Protein AF-A0A239L801-F1 (afdb_monomer_lite)

pLDDT: mean 70.11, std 12.96, range [37.03, 90.94]

Secondary structure (DSSP, 8-state):
--HHHHHHHHHHHHHHHHHHHHHHHHHTT-THHHH-SSSS---TT-HHHHHHHHHHHHHHHHHHHHTTTS-HHHHHHHHHHHHHHHHHHHHHHHS--GGGS-HHHHHHTT-TT--SPPHHHHHHHT-HHHHHHHHHTT-TT---

Organism: NCBI:txid240840

Foldseek 3Di:
DDPLLVVLCVVLVVVLVVLVVQLVCLLQVVVCLVVVDDDDDPCNQQSQLSNLLSQLVSLLVNLVSCVVPDDVVVSVVSNVSSVVSNVVSVCSVVPVDLVSHRLQVCVVVVPPVNPDHDVSVVCSVPDPSNVVVCVVVPDPPPPD

Sequence (144 aa):
MSLRIIVAAAVFLPILAVILLLGIAAYRGRWHSWHGNDGFFRWPYAPLAGAWFASSMLLITAALLVATVVPGVVVAVMLAIAFLLLLVSIVVYVHSPRWLLPGYVRWLDGDAGFTERPACLDAYRNSRLNRVMRKLTLDPRREF

Structure (mmCIF, N/CA/C/O backbone):
data_AF-A0A239L801-F1
#
_entry.id   AF-A0A239L801-F1
#
loop_
_atom_site.group_PDB
_atom_site.id
_atom_site.type_symbol
_atom_site.label_atom_id
_atom_site.label_alt_id
_atom_site.label_comp_id
_atom_site.label_asym_id
_atom_site.label_entity_id
_atom_site.label_seq_id
_atom_site.pdbx_PDB_ins_code
_atom_site.Cartn_x
_atom_site.Cartn_y
_atom_site.Cartn_z
_atom_site.occupancy
_atom_site.B_iso_or_equiv
_atom_site.auth_seq_id
_atom_site.auth_comp_id
_atom_site.auth_asym_id
_atom_site.auth_atom_id
_atom_site.pdbx_PDB_model_num
ATOM 1 N N . MET A 1 1 ? -14.023 14.868 24.742 1.00 57.50 1 MET A N 1
ATOM 2 C CA . MET A 1 1 ? -13.139 14.047 23.884 1.00 57.50 1 MET A CA 1
ATOM 3 C C . MET A 1 1 ? -11.882 13.723 24.682 1.00 57.50 1 MET A C 1
ATOM 5 O O . MET A 1 1 ? -11.232 14.647 25.148 1.00 57.50 1 MET A O 1
ATOM 9 N N . SER A 1 2 ? -11.600 12.446 24.950 1.00 72.69 2 SER A N 1
ATOM 10 C CA . SER A 1 2 ? -10.516 12.035 25.859 1.00 72.69 2 SER A CA 1
ATOM 11 C C . SER A 1 2 ? -9.138 12.363 25.271 1.00 72.69 2 SER A C 1
ATOM 13 O O . SER A 1 2 ? -8.912 12.107 24.092 1.00 72.69 2 SER A O 1
ATOM 15 N N . LEU A 1 3 ? -8.198 12.866 26.083 1.00 77.56 3 LEU A N 1
ATOM 16 C CA . LEU A 1 3 ? -6.826 13.239 25.678 1.00 77.56 3 LEU A CA 1
ATOM 17 C C . LEU A 1 3 ? -6.131 12.166 24.814 1.00 77.56 3 LEU A C 1
ATOM 19 O O . LEU A 1 3 ? -5.455 12.481 23.842 1.00 77.56 3 LEU A O 1
ATOM 23 N N . ARG A 1 4 ? -6.373 10.886 25.118 1.00 68.75 4 ARG A N 1
ATOM 24 C CA . ARG A 1 4 ? -5.856 9.727 24.370 1.00 68.75 4 ARG A CA 1
ATOM 25 C C . ARG A 1 4 ? -6.296 9.706 22.901 1.00 68.75 4 ARG A C 1
ATOM 27 O O . ARG A 1 4 ? -5.508 9.348 22.038 1.00 68.75 4 ARG A O 1
ATOM 34 N N . ILE A 1 5 ? -7.530 10.124 22.620 1.00 69.88 5 ILE A N 1
ATOM 35 C CA . ILE A 1 5 ? -8.095 10.186 21.264 1.00 69.88 5 ILE A CA 1
ATOM 36 C C . ILE A 1 5 ? -7.442 11.323 20.477 1.00 69.88 5 ILE A C 1
ATOM 38 O O . ILE A 1 5 ? -7.131 11.156 19.303 1.00 69.88 5 ILE A O 1
ATOM 42 N N . ILE A 1 6 ? -7.189 12.461 21.129 1.00 73.81 6 ILE A N 1
ATOM 43 C CA . ILE A 1 6 ? -6.524 13.613 20.506 1.00 73.81 6 ILE A CA 1
ATOM 44 C C . ILE A 1 6 ? -5.075 13.260 20.160 1.00 73.81 6 ILE A C 1
ATOM 46 O O . ILE A 1 6 ? -4.644 13.495 19.036 1.00 73.81 6 ILE A O 1
ATOM 50 N N . VAL A 1 7 ? -4.346 12.635 21.089 1.00 74.88 7 VAL A N 1
ATOM 51 C CA . VAL A 1 7 ? -2.965 12.185 20.858 1.00 74.88 7 VAL A CA 1
ATOM 52 C C . VAL A 1 7 ? -2.910 11.120 19.760 1.00 74.88 7 VAL A C 1
ATOM 54 O O . VAL A 1 7 ? -2.078 11.214 18.863 1.00 74.88 7 VAL A O 1
ATOM 57 N N . ALA A 1 8 ? -3.828 10.148 19.768 1.00 68.00 8 ALA A N 1
ATOM 58 C CA . ALA A 1 8 ? -3.917 9.155 18.703 1.00 68.00 8 ALA A CA 1
ATOM 59 C C . ALA A 1 8 ? -4.192 9.809 17.340 1.00 68.00 8 ALA A C 1
ATOM 61 O O . ALA A 1 8 ? -3.458 9.564 16.390 1.00 68.00 8 ALA A O 1
ATOM 62 N N . ALA A 1 9 ? -5.183 10.696 17.236 1.00 70.19 9 ALA A N 1
ATOM 63 C CA . ALA A 1 9 ? -5.486 11.391 15.986 1.00 70.19 9 ALA A CA 1
ATOM 64 C C . ALA A 1 9 ? -4.301 12.241 15.492 1.00 70.19 9 ALA A C 1
ATOM 66 O O . ALA A 1 9 ? -3.978 12.208 14.304 1.00 70.19 9 ALA A O 1
ATOM 67 N N . ALA A 1 10 ? -3.618 12.941 16.402 1.00 72.56 10 ALA A N 1
ATOM 68 C CA . ALA A 1 10 ? -2.465 13.783 16.094 1.00 72.56 10 ALA A CA 1
ATOM 69 C C . ALA A 1 10 ? -1.252 12.996 15.577 1.00 72.56 10 ALA A C 1
ATOM 71 O O . ALA A 1 10 ? -0.455 13.554 14.833 1.00 72.56 10 ALA A O 1
ATOM 72 N N . VAL A 1 11 ? -1.110 11.716 15.932 1.00 73.81 11 VAL A N 1
ATOM 73 C CA . VAL A 1 11 ? -0.033 10.847 15.427 1.00 73.81 11 VAL A CA 1
ATOM 74 C C . VAL A 1 11 ? -0.468 10.098 14.164 1.00 73.81 11 VAL A C 1
ATOM 76 O O . VAL A 1 11 ? 0.283 10.020 13.195 1.00 73.81 11 VAL A O 1
ATOM 79 N N . PHE A 1 12 ? -1.697 9.581 14.130 1.00 67.88 12 PHE A N 1
ATOM 80 C CA . PHE A 1 12 ? -2.181 8.739 13.034 1.00 67.88 12 PHE A CA 1
ATOM 81 C C . PHE A 1 12 ? -2.472 9.519 11.747 1.00 67.88 12 PHE A C 1
ATOM 83 O O . PHE A 1 12 ? -2.143 9.038 10.662 1.00 67.88 12 PHE A O 1
ATOM 90 N N . LEU A 1 13 ? -3.053 10.720 11.838 1.00 74.50 13 LEU A N 1
ATOM 91 C CA . LEU A 1 13 ? -3.366 11.543 10.664 1.00 74.50 13 LEU A CA 1
ATOM 92 C C . LEU A 1 13 ? -2.129 11.967 9.855 1.00 74.50 13 LEU A C 1
ATOM 94 O O . LEU A 1 13 ? -2.162 11.807 8.634 1.00 74.50 13 LEU A O 1
ATOM 98 N N . PRO A 1 14 ? -1.031 12.468 10.458 1.00 74.81 14 PRO A N 1
ATOM 99 C CA . PRO A 1 14 ? 0.155 12.816 9.681 1.00 74.81 14 PRO A CA 1
ATOM 100 C C . PRO A 1 14 ? 0.838 11.585 9.081 1.00 74.81 14 PRO A C 1
ATOM 102 O O . PRO A 1 14 ? 1.295 11.659 7.944 1.00 74.81 14 PRO A O 1
ATOM 105 N N . ILE A 1 15 ? 0.851 10.438 9.774 1.00 71.00 15 ILE A N 1
ATOM 106 C CA . ILE A 1 15 ? 1.374 9.184 9.208 1.00 71.00 15 ILE A CA 1
ATOM 107 C C . ILE A 1 15 ? 0.554 8.775 7.980 1.00 71.00 15 ILE A C 1
ATOM 109 O O . ILE A 1 15 ? 1.124 8.495 6.925 1.00 71.00 15 ILE A O 1
ATOM 113 N N . LEU A 1 16 ? -0.779 8.808 8.082 1.00 69.62 16 LEU A N 1
ATOM 114 C CA . LEU A 1 16 ? -1.667 8.531 6.955 1.00 69.62 16 LEU A CA 1
ATOM 115 C C . LEU A 1 16 ? -1.397 9.495 5.793 1.00 69.62 16 LEU A C 1
ATOM 117 O O . LEU A 1 16 ? -1.248 9.045 4.661 1.00 69.62 16 LEU A O 1
ATOM 121 N N . ALA A 1 17 ? -1.285 10.798 6.068 1.00 72.62 17 ALA A N 1
ATOM 122 C CA . ALA A 1 17 ? -1.025 11.818 5.056 1.00 72.62 17 ALA A CA 1
ATOM 123 C C . ALA A 1 17 ? 0.314 11.595 4.339 1.00 72.62 17 ALA A C 1
ATOM 125 O O . ALA A 1 17 ? 0.366 11.654 3.111 1.00 72.62 17 ALA A O 1
ATOM 126 N N . VAL A 1 18 ? 1.384 11.280 5.076 1.00 71.81 18 VAL A N 1
ATOM 127 C CA . VAL A 1 18 ? 2.696 10.959 4.496 1.00 71.81 18 VAL A CA 1
ATOM 128 C C . VAL A 1 18 ? 2.594 9.735 3.591 1.00 71.81 18 VAL A C 1
ATOM 130 O O . VAL A 1 18 ? 3.066 9.779 2.458 1.00 71.81 18 VAL A O 1
ATOM 133 N N . ILE A 1 19 ? 1.929 8.668 4.033 1.00 66.06 19 ILE A N 1
ATOM 134 C CA . ILE A 1 19 ? 1.787 7.439 3.242 1.00 66.06 19 ILE A CA 1
ATOM 135 C C . ILE A 1 19 ? 0.953 7.685 1.975 1.00 66.06 19 ILE A C 1
ATOM 137 O O . ILE A 1 19 ? 1.306 7.204 0.898 1.00 66.06 19 ILE A O 1
ATOM 141 N N . LEU A 1 20 ? -0.090 8.509 2.061 1.00 67.88 20 LEU A N 1
ATOM 142 C CA . LEU A 1 20 ? -0.910 8.902 0.914 1.00 67.88 20 LEU A CA 1
ATOM 143 C C . LEU A 1 20 ? -0.103 9.728 -0.099 1.00 67.88 20 LEU A C 1
ATOM 145 O O . LEU A 1 20 ? -0.148 9.460 -1.300 1.00 67.88 20 LEU A O 1
ATOM 149 N N . LEU A 1 21 ? 0.697 10.685 0.378 1.00 67.50 21 LEU A N 1
ATOM 150 C CA . LEU A 1 21 ? 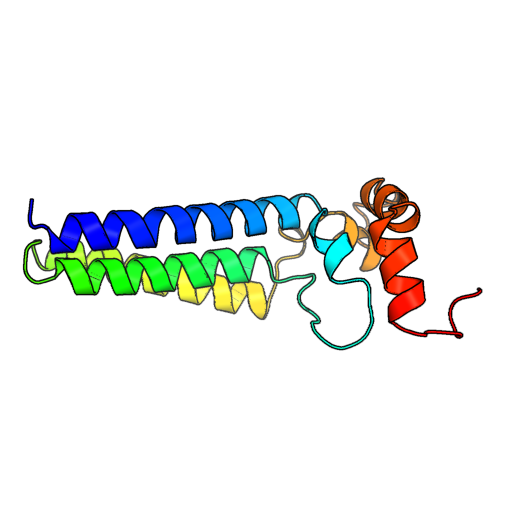1.594 11.485 -0.459 1.00 67.50 21 LEU A CA 1
ATOM 151 C C . LEU A 1 21 ? 2.675 10.627 -1.127 1.00 67.50 21 LEU A C 1
ATOM 153 O O . LEU A 1 21 ? 2.959 10.823 -2.310 1.00 67.50 21 LEU A O 1
ATOM 157 N N . LEU A 1 22 ? 3.239 9.656 -0.405 1.00 64.38 22 LEU A N 1
ATOM 158 C CA . LEU A 1 22 ? 4.195 8.685 -0.940 1.00 64.38 22 LEU A CA 1
ATOM 159 C C . LEU A 1 22 ? 3.545 7.815 -2.029 1.00 64.38 22 LEU A C 1
ATOM 161 O O . LEU A 1 22 ? 4.115 7.672 -3.111 1.00 64.38 22 LEU A O 1
ATOM 165 N N . GLY A 1 23 ? 2.318 7.336 -1.804 1.00 63.00 23 GLY A N 1
ATOM 166 C CA . GLY A 1 23 ? 1.532 6.607 -2.803 1.00 63.00 23 GLY A CA 1
ATOM 167 C C . GLY A 1 23 ? 1.262 7.428 -4.071 1.00 63.00 23 GLY A C 1
ATOM 168 O O . GLY A 1 23 ? 1.493 6.949 -5.182 1.00 63.00 23 GLY A O 1
ATOM 169 N N . ILE A 1 24 ? 0.857 8.697 -3.930 1.00 67.00 24 ILE A N 1
ATOM 170 C CA . ILE A 1 24 ? 0.625 9.614 -5.064 1.00 67.00 24 ILE A CA 1
ATOM 171 C C . ILE A 1 24 ? 1.927 9.899 -5.823 1.00 67.00 24 ILE A C 1
ATOM 173 O O . ILE A 1 24 ? 1.953 9.861 -7.057 1.00 67.00 24 ILE A O 1
ATOM 177 N N . ALA A 1 25 ? 3.015 10.198 -5.107 1.00 63.56 25 ALA A N 1
ATOM 178 C CA . ALA A 1 25 ? 4.323 10.452 -5.708 1.00 63.56 25 ALA A CA 1
ATOM 179 C C . ALA A 1 25 ? 4.799 9.249 -6.529 1.00 63.56 25 ALA A C 1
ATOM 181 O O . ALA A 1 25 ? 5.414 9.408 -7.589 1.00 63.56 25 ALA A O 1
ATOM 182 N N . ALA A 1 26 ? 4.458 8.049 -6.073 1.00 58.69 26 ALA A N 1
ATOM 183 C CA . ALA A 1 26 ? 4.784 6.830 -6.768 1.00 58.69 26 ALA A CA 1
ATOM 184 C C . ALA A 1 26 ? 3.916 6.527 -7.975 1.00 58.69 26 ALA A C 1
ATOM 186 O O . ALA A 1 26 ? 4.457 6.182 -9.025 1.00 58.69 26 ALA A O 1
ATOM 187 N N . TYR A 1 27 ? 2.615 6.783 -7.884 1.00 59.53 27 TYR A N 1
ATOM 188 C CA . TYR A 1 27 ? 1.729 6.699 -9.038 1.00 59.53 27 TYR A CA 1
ATOM 189 C C . TYR A 1 27 ? 2.149 7.667 -10.158 1.00 59.53 27 TYR A C 1
ATOM 191 O O . TYR A 1 27 ? 2.124 7.326 -11.337 1.00 59.53 27 TYR A O 1
ATOM 199 N N . ARG A 1 28 ? 2.639 8.860 -9.795 1.00 62.69 28 ARG A N 1
ATOM 200 C CA . ARG A 1 28 ? 3.165 9.867 -10.738 1.00 62.69 28 ARG A CA 1
ATOM 201 C C . ARG A 1 28 ? 4.569 9.561 -11.279 1.00 62.69 28 ARG A C 1
ATOM 203 O O . ARG A 1 28 ? 5.163 10.415 -11.932 1.00 62.69 28 ARG A O 1
ATOM 210 N N . GLY A 1 29 ? 5.143 8.397 -10.972 1.00 53.56 29 GLY A N 1
ATOM 211 C CA . GLY A 1 29 ? 6.473 8.001 -11.441 1.00 53.56 29 GLY A CA 1
ATOM 212 C C . GLY A 1 29 ? 7.644 8.766 -10.824 1.00 53.56 29 GLY A C 1
ATOM 213 O O . GLY A 1 29 ? 8.788 8.541 -11.210 1.00 53.56 29 GLY A O 1
ATOM 214 N N . ARG A 1 30 ? 7.409 9.622 -9.817 1.00 58.62 30 ARG A N 1
ATOM 215 C CA . ARG A 1 30 ? 8.496 10.279 -9.066 1.00 58.62 30 ARG A CA 1
ATOM 216 C C . ARG A 1 30 ? 9.227 9.298 -8.145 1.00 58.62 30 ARG A C 1
ATOM 218 O O . ARG A 1 30 ? 10.396 9.510 -7.845 1.00 58.62 30 ARG A O 1
ATOM 225 N N . TRP A 1 31 ? 8.579 8.200 -7.763 1.00 52.59 31 TRP A N 1
ATOM 226 C CA . TRP A 1 31 ? 9.148 7.124 -6.937 1.00 52.59 31 TRP A CA 1
ATOM 227 C C . TRP A 1 31 ? 10.199 6.273 -7.640 1.00 52.59 31 TRP A C 1
ATOM 229 O O . TRP A 1 31 ? 11.120 5.778 -6.994 1.00 52.59 31 TRP A O 1
ATOM 239 N N . HIS A 1 32 ? 10.136 6.165 -8.971 1.00 51.66 32 HIS A N 1
ATOM 240 C CA . HIS A 1 32 ? 11.181 5.482 -9.732 1.00 51.66 32 HIS A CA 1
ATOM 241 C C . HIS A 1 32 ? 12.562 6.103 -9.478 1.00 51.66 32 HIS A C 1
ATOM 243 O O . HIS A 1 32 ? 13.565 5.392 -9.463 1.00 51.66 32 HIS A O 1
ATOM 249 N N . SER A 1 33 ? 12.606 7.405 -9.164 1.00 52.34 33 SER A N 1
ATOM 250 C CA . SER A 1 33 ? 13.866 8.091 -8.902 1.00 52.34 33 SER A CA 1
ATOM 251 C C . SER A 1 33 ? 14.604 7.654 -7.632 1.00 52.34 33 SER A C 1
ATOM 253 O O . SER A 1 33 ? 15.814 7.855 -7.525 1.00 52.34 33 SER A O 1
ATOM 255 N N . TRP A 1 34 ? 13.900 7.026 -6.691 1.00 48.41 34 TRP A N 1
ATOM 256 C CA . TRP A 1 34 ? 14.461 6.579 -5.414 1.00 48.41 34 TRP A CA 1
ATOM 257 C C . TRP A 1 34 ? 14.911 5.111 -5.446 1.00 48.41 34 TRP A C 1
ATOM 259 O O . TRP A 1 34 ? 15.738 4.716 -4.633 1.00 48.41 34 TRP A O 1
ATOM 269 N N . HIS A 1 35 ? 14.420 4.320 -6.407 1.00 52.00 35 HIS A N 1
ATOM 270 C CA . HIS A 1 35 ? 14.612 2.863 -6.457 1.00 52.00 35 HIS A CA 1
ATOM 271 C C . HIS A 1 35 ? 15.352 2.362 -7.708 1.00 52.00 35 HIS A C 1
ATOM 273 O O . HIS A 1 35 ? 15.382 1.163 -7.963 1.00 52.00 35 HIS A O 1
ATOM 279 N N . GLY A 1 36 ? 15.947 3.255 -8.504 1.00 49.75 36 GLY A N 1
ATOM 280 C CA . GLY A 1 36 ? 16.627 2.908 -9.758 1.00 49.75 36 GLY A CA 1
ATOM 281 C C . GLY A 1 36 ? 17.949 2.136 -9.633 1.00 49.75 36 GLY A C 1
ATOM 282 O O . GLY A 1 36 ? 18.581 1.919 -10.661 1.00 49.75 36 GLY A O 1
ATOM 283 N N . ASN A 1 37 ? 18.361 1.726 -8.427 1.00 46.88 37 ASN A N 1
ATOM 284 C CA . ASN A 1 37 ? 19.583 0.953 -8.205 1.00 46.88 37 ASN A CA 1
ATOM 285 C C . ASN A 1 37 ? 19.281 -0.472 -7.733 1.00 46.88 37 ASN A C 1
ATOM 287 O O . ASN A 1 37 ? 18.373 -0.721 -6.943 1.00 46.88 37 ASN A O 1
ATOM 291 N N . ASP A 1 38 ? 20.064 -1.387 -8.283 1.00 47.91 38 ASP A N 1
ATOM 292 C CA . ASP A 1 38 ? 19.832 -2.818 -8.370 1.00 47.91 38 ASP A CA 1
ATOM 293 C C . ASP A 1 38 ? 19.479 -3.540 -7.058 1.00 47.91 38 ASP A C 1
ATOM 295 O O . ASP A 1 38 ? 20.038 -3.319 -5.986 1.00 47.91 38 ASP A O 1
ATOM 299 N N . GLY A 1 39 ? 18.545 -4.485 -7.185 1.00 43.16 39 GLY A N 1
ATOM 300 C CA . GLY A 1 39 ? 18.430 -5.649 -6.307 1.00 43.16 39 GLY A CA 1
ATOM 301 C C . GLY A 1 39 ? 17.638 -5.489 -5.009 1.00 43.16 39 GLY A C 1
ATOM 302 O O . GLY A 1 39 ? 16.943 -6.432 -4.641 1.00 43.16 39 GLY A O 1
ATOM 303 N N . PHE A 1 40 ? 17.686 -4.346 -4.319 1.00 39.78 40 PHE A N 1
ATOM 304 C CA . PHE A 1 40 ? 17.253 -4.339 -2.910 1.00 39.78 40 PHE A CA 1
ATOM 305 C C . PHE A 1 40 ? 15.730 -4.267 -2.699 1.00 39.78 40 PHE A C 1
ATOM 307 O O . PHE A 1 40 ? 15.217 -4.844 -1.748 1.00 39.78 40 PHE A O 1
ATOM 314 N N . PHE A 1 41 ? 14.978 -3.615 -3.594 1.00 42.94 41 PHE A N 1
ATOM 315 C CA . PHE A 1 41 ? 13.513 -3.553 -3.511 1.00 42.94 41 PHE A CA 1
ATOM 316 C C . PHE A 1 41 ? 12.888 -3.558 -4.908 1.00 42.94 41 PHE A C 1
ATOM 318 O O . PHE A 1 41 ? 12.703 -2.513 -5.531 1.00 42.94 41 PHE A O 1
ATOM 325 N N . ARG A 1 42 ? 12.478 -4.740 -5.388 1.00 47.28 42 ARG A N 1
ATOM 326 C CA . ARG A 1 42 ? 11.555 -4.892 -6.530 1.00 47.28 42 ARG A CA 1
ATOM 327 C C . ARG A 1 42 ? 10.127 -4.458 -6.152 1.00 47.28 42 ARG A C 1
ATOM 329 O O . ARG A 1 42 ? 9.162 -5.175 -6.380 1.00 47.28 42 ARG A O 1
ATOM 336 N N . TRP A 1 43 ? 9.980 -3.251 -5.611 1.00 51.78 43 TRP A N 1
ATOM 337 C CA . TRP A 1 43 ? 8.698 -2.598 -5.339 1.00 51.78 43 TRP A CA 1
ATOM 338 C C . TRP A 1 43 ? 8.196 -1.629 -6.440 1.00 51.78 43 TRP A C 1
ATOM 340 O O . TRP A 1 43 ? 7.324 -0.819 -6.124 1.00 51.78 43 TRP A O 1
ATOM 350 N N . PRO A 1 44 ? 8.641 -1.649 -7.724 1.00 49.75 44 PRO A N 1
ATOM 351 C CA . PRO A 1 44 ? 8.113 -0.698 -8.707 1.00 49.75 44 PRO A CA 1
ATOM 352 C C . PRO A 1 44 ? 6.610 -0.903 -8.981 1.00 49.75 44 PRO A C 1
ATOM 354 O O . PRO A 1 44 ? 5.962 0.019 -9.466 1.00 49.75 44 PRO A O 1
ATOM 357 N N . TYR A 1 45 ? 6.053 -2.062 -8.605 1.00 50.91 45 TYR A N 1
ATOM 358 C CA . TYR A 1 45 ? 4.639 -2.430 -8.750 1.00 50.91 45 TYR A CA 1
ATOM 359 C C . TYR A 1 45 ? 3.778 -2.141 -7.504 1.00 50.91 45 TYR A C 1
ATOM 361 O O . TYR A 1 45 ? 2.553 -2.141 -7.580 1.00 50.91 45 TYR A O 1
ATOM 369 N N . ALA A 1 46 ? 4.397 -1.881 -6.345 1.00 54.47 46 ALA A N 1
ATOM 370 C CA . ALA A 1 46 ? 3.731 -1.957 -5.043 1.00 54.47 46 ALA A CA 1
ATOM 371 C C . ALA A 1 46 ? 3.542 -0.648 -4.246 1.00 54.47 46 ALA A C 1
ATOM 373 O O . ALA A 1 46 ? 3.132 -0.748 -3.092 1.00 54.47 46 ALA A O 1
ATOM 374 N N . PRO A 1 47 ? 3.774 0.581 -4.745 1.00 58.16 47 PRO A N 1
ATOM 375 C CA . PRO A 1 47 ? 3.549 1.749 -3.898 1.00 58.16 47 PRO A CA 1
ATOM 376 C C . PRO A 1 47 ? 2.060 1.963 -3.596 1.00 58.16 47 PRO A C 1
ATOM 378 O O . PRO A 1 47 ? 1.706 2.403 -2.504 1.00 58.16 47 PRO A O 1
ATOM 381 N N . LEU A 1 48 ? 1.177 1.581 -4.528 1.00 66.06 48 LEU A N 1
ATOM 382 C CA . LEU A 1 48 ? -0.258 1.559 -4.266 1.00 66.06 48 LEU A CA 1
ATOM 383 C C . LEU A 1 48 ? -0.602 0.449 -3.265 1.00 66.06 48 LEU A C 1
ATOM 385 O O . LEU A 1 48 ? -1.314 0.708 -2.303 1.00 66.06 48 LEU A O 1
ATOM 389 N N . ALA A 1 49 ? -0.046 -0.757 -3.431 1.00 68.56 49 ALA A N 1
ATOM 390 C CA . ALA A 1 49 ? -0.224 -1.854 -2.475 1.00 68.56 49 ALA A CA 1
ATOM 391 C C . ALA A 1 49 ? 0.241 -1.465 -1.062 1.00 68.56 49 ALA A C 1
ATOM 393 O O . ALA A 1 49 ? -0.465 -1.737 -0.095 1.00 68.56 49 ALA A O 1
ATOM 394 N N . GLY A 1 50 ? 1.371 -0.763 -0.943 1.00 71.06 50 GLY A N 1
ATOM 395 C CA . GLY A 1 50 ? 1.881 -0.222 0.314 1.00 71.06 50 GLY A CA 1
ATOM 396 C C . GLY A 1 50 ? 0.949 0.820 0.931 1.00 71.06 50 GLY A C 1
ATOM 397 O O . GLY A 1 50 ? 0.721 0.785 2.137 1.00 71.06 50 GLY A O 1
ATOM 398 N N . ALA A 1 51 ? 0.345 1.695 0.119 1.00 74.81 51 ALA A N 1
ATOM 399 C CA . ALA A 1 51 ? -0.665 2.638 0.594 1.00 74.81 51 ALA A CA 1
ATOM 400 C C . ALA A 1 51 ? -1.916 1.912 1.123 1.00 74.81 51 ALA A C 1
ATOM 402 O O . ALA A 1 51 ? -2.339 2.181 2.244 1.00 74.81 51 ALA A O 1
ATOM 403 N N . TRP A 1 52 ? -2.452 0.938 0.378 1.00 77.44 52 TRP A N 1
ATOM 404 C CA . TRP A 1 52 ? -3.590 0.117 0.818 1.00 77.44 52 TRP A CA 1
ATOM 405 C C . TRP A 1 52 ? -3.274 -0.672 2.097 1.00 77.44 52 TRP A C 1
ATOM 407 O O . TRP A 1 52 ? -4.090 -0.706 3.020 1.00 77.44 52 TRP A O 1
ATOM 417 N N . PHE A 1 53 ? -2.070 -1.248 2.189 1.00 80.56 53 PHE A N 1
ATOM 418 C CA . PHE A 1 53 ? -1.596 -1.965 3.374 1.00 80.56 53 PHE A CA 1
ATOM 419 C C . PHE A 1 53 ? -1.550 -1.040 4.589 1.00 80.56 53 PHE A C 1
ATOM 421 O O . PHE A 1 53 ? -2.146 -1.332 5.624 1.00 80.56 53 PHE A O 1
ATOM 428 N N . ALA A 1 54 ? -0.894 0.109 4.453 1.00 80.12 54 ALA A N 1
ATOM 429 C CA . ALA A 1 54 ? -0.789 1.093 5.515 1.00 80.12 54 ALA A CA 1
ATOM 430 C C . ALA A 1 54 ? -2.157 1.610 5.966 1.00 80.12 54 ALA A C 1
ATOM 432 O O . ALA A 1 54 ? -2.423 1.659 7.165 1.00 80.12 54 ALA A O 1
ATOM 433 N N . SER A 1 55 ? -3.045 1.947 5.026 1.00 79.94 55 SER A N 1
ATOM 434 C CA . SER A 1 55 ? -4.413 2.356 5.342 1.00 79.94 55 SER A CA 1
ATOM 435 C C . SER A 1 55 ? -5.161 1.271 6.114 1.00 79.94 55 SER A C 1
ATOM 437 O O . SER A 1 55 ? -5.833 1.602 7.088 1.00 79.94 55 SER A O 1
ATOM 439 N N . SER A 1 56 ? -4.996 -0.009 5.754 1.00 85.44 56 SER A N 1
ATOM 440 C CA . SER A 1 56 ? -5.590 -1.119 6.509 1.00 85.44 56 SER A CA 1
ATOM 441 C C . SER A 1 56 ? -5.079 -1.176 7.953 1.00 85.44 56 SER A C 1
ATOM 443 O O . SER A 1 56 ? -5.880 -1.219 8.884 1.00 85.44 56 SER A O 1
ATOM 445 N N . MET A 1 57 ? -3.762 -1.084 8.165 1.00 85.38 57 MET A N 1
ATOM 446 C CA . MET A 1 57 ? -3.153 -1.152 9.498 1.00 85.38 57 MET A CA 1
ATOM 447 C C . MET A 1 57 ? -3.566 0.033 10.376 1.00 85.38 57 MET A C 1
ATOM 449 O O . MET A 1 57 ? -3.850 -0.128 11.568 1.00 85.38 57 MET A O 1
ATOM 453 N N . LEU A 1 58 ? -3.643 1.224 9.778 1.00 84.00 58 LEU A N 1
ATOM 454 C CA . LEU A 1 58 ? -4.113 2.432 10.451 1.00 84.00 58 LEU A CA 1
ATOM 455 C C . LEU A 1 58 ? -5.582 2.290 10.865 1.00 84.00 58 LEU A C 1
ATOM 457 O O . LEU A 1 58 ? -5.917 2.624 11.998 1.00 84.00 58 LEU A O 1
ATOM 461 N N . LEU A 1 59 ? -6.440 1.740 10.000 1.00 84.44 59 LEU A N 1
ATOM 462 C CA . LEU A 1 59 ? -7.846 1.474 10.319 1.00 84.44 59 LEU A CA 1
ATOM 463 C C . LEU A 1 59 ? -8.015 0.421 11.418 1.00 84.44 59 LEU A C 1
ATOM 465 O O . LEU A 1 59 ? -8.823 0.637 12.319 1.00 84.44 59 LEU A O 1
ATOM 469 N N . ILE A 1 60 ? -7.238 -0.669 11.393 1.00 87.50 60 ILE A N 1
ATOM 470 C CA . ILE A 1 60 ? -7.242 -1.679 12.465 1.00 87.50 60 ILE A CA 1
ATOM 471 C C . ILE A 1 60 ? -6.879 -1.019 13.791 1.00 87.50 60 ILE A C 1
ATOM 473 O O . ILE A 1 60 ? -7.588 -1.174 14.782 1.00 87.50 60 ILE A O 1
ATOM 477 N N . THR A 1 61 ? -5.806 -0.231 13.809 1.00 83.38 61 THR A N 1
ATOM 478 C CA . THR A 1 61 ? -5.345 0.387 15.054 1.00 83.38 61 THR A CA 1
ATOM 479 C C . THR A 1 61 ? -6.329 1.442 15.552 1.00 83.38 61 THR A C 1
ATOM 481 O O . THR A 1 61 ? -6.631 1.485 16.742 1.00 83.38 61 THR A O 1
ATOM 484 N N . ALA A 1 62 ? -6.900 2.246 14.651 1.00 82.19 62 ALA A N 1
ATOM 485 C CA . ALA A 1 62 ? -7.948 3.202 14.992 1.00 82.19 62 ALA A CA 1
ATOM 486 C C . ALA A 1 62 ? -9.181 2.503 15.582 1.00 82.19 62 ALA A C 1
ATOM 488 O O . ALA A 1 62 ? -9.669 2.930 16.626 1.00 82.19 62 ALA A O 1
ATOM 489 N N . ALA A 1 63 ? -9.644 1.410 14.965 1.00 85.75 63 ALA A N 1
ATOM 490 C CA . ALA A 1 63 ? -10.780 0.627 15.444 1.00 85.75 63 ALA A CA 1
ATOM 491 C C . ALA A 1 63 ? -10.534 0.077 16.859 1.00 85.75 63 ALA A C 1
ATOM 493 O O . ALA A 1 63 ? -11.398 0.210 17.723 1.00 85.75 63 ALA A O 1
ATOM 494 N N . LEU A 1 64 ? -9.337 -0.459 17.125 1.00 86.12 64 LEU A N 1
ATOM 495 C CA . LEU A 1 64 ? -8.956 -0.967 18.448 1.00 86.12 64 LEU A CA 1
ATOM 496 C C . LEU A 1 64 ? -8.879 0.142 19.508 1.00 86.12 64 LEU A C 1
ATOM 498 O O . LEU A 1 64 ? -9.288 -0.070 20.648 1.00 86.12 64 LEU A O 1
ATOM 502 N N . LEU A 1 65 ? -8.401 1.335 19.143 1.00 83.19 65 LEU A N 1
ATOM 503 C CA . LEU A 1 65 ? -8.295 2.473 20.062 1.00 83.19 65 LEU A CA 1
ATOM 504 C C . LEU A 1 65 ? -9.657 3.042 20.476 1.00 83.19 65 LEU A C 1
ATOM 506 O O . LEU A 1 65 ? -9.795 3.536 21.595 1.00 83.19 65 LEU A O 1
ATOM 510 N N . VAL A 1 66 ? -10.654 2.992 19.589 1.00 81.94 66 VAL A N 1
ATOM 511 C CA . VAL A 1 66 ? -11.993 3.548 19.846 1.00 81.94 66 VAL A CA 1
ATOM 512 C C . VAL A 1 66 ? -13.018 2.499 20.284 1.00 81.94 66 VAL A C 1
ATOM 514 O O . VAL A 1 66 ? -14.137 2.867 20.644 1.00 81.94 66 VAL A O 1
ATOM 517 N N . ALA A 1 67 ? -12.646 1.214 20.313 1.00 87.12 67 ALA A N 1
ATOM 518 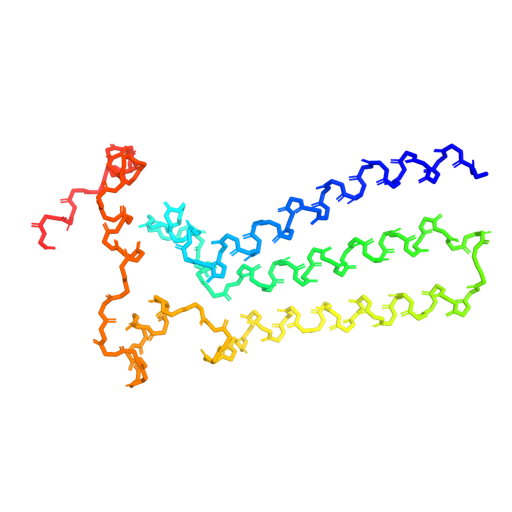C CA . ALA A 1 67 ? -13.551 0.093 20.581 1.00 87.12 67 ALA A CA 1
ATOM 519 C C . ALA A 1 67 ? -14.290 0.169 21.927 1.00 87.12 67 ALA A C 1
ATOM 521 O O . ALA A 1 67 ? -15.378 -0.379 22.067 1.00 87.12 67 ALA A O 1
ATOM 522 N N . THR A 1 68 ? -13.717 0.858 22.916 1.00 84.44 68 THR A N 1
ATOM 523 C CA . THR A 1 68 ? -14.313 1.028 24.252 1.00 84.44 68 THR A CA 1
ATOM 524 C C . THR A 1 68 ? -15.307 2.185 24.342 1.00 84.44 68 THR A C 1
ATOM 526 O O . THR A 1 68 ? -15.999 2.313 25.348 1.00 84.44 68 THR A O 1
ATOM 529 N N . VAL A 1 69 ? -15.365 3.047 23.323 1.00 83.12 69 VAL A N 1
ATOM 530 C CA . VAL A 1 69 ? -16.125 4.311 23.345 1.00 83.12 69 VAL A CA 1
ATOM 531 C C . VAL A 1 69 ? -17.175 4.380 22.237 1.00 83.12 69 VAL A C 1
ATOM 533 O O . VAL A 1 69 ? -18.113 5.168 22.317 1.00 83.12 69 VAL A O 1
ATOM 536 N N . VAL A 1 70 ? -17.007 3.578 21.189 1.00 82.25 70 VAL A N 1
ATOM 537 C CA . VAL A 1 70 ? -17.841 3.575 19.986 1.00 82.25 70 VAL A CA 1
ATOM 538 C C . VAL A 1 70 ? -18.676 2.286 19.954 1.00 82.25 70 VAL A C 1
ATOM 540 O O . VAL A 1 70 ? -18.176 1.239 20.366 1.00 82.25 70 VAL A O 1
ATOM 543 N N . PRO A 1 71 ? -19.930 2.313 19.455 1.00 88.50 71 PRO A N 1
ATOM 544 C CA . PRO A 1 71 ? -20.749 1.110 19.331 1.00 88.50 71 PRO A CA 1
ATOM 545 C C . PRO A 1 71 ? -20.043 -0.004 18.552 1.00 88.50 71 PRO A C 1
ATOM 547 O O . PRO A 1 71 ? -19.472 0.237 17.485 1.00 88.50 71 PRO A O 1
ATOM 550 N N . GLY A 1 72 ? -20.152 -1.243 19.041 1.00 87.94 72 GLY A N 1
ATOM 551 C CA . GLY A 1 72 ? -19.450 -2.396 18.467 1.00 87.94 72 GLY A CA 1
ATOM 552 C C . GLY A 1 72 ? -19.736 -2.633 16.979 1.00 87.94 72 GLY A C 1
ATOM 553 O O . GLY A 1 72 ? -18.841 -3.043 16.246 1.00 87.94 72 GLY A O 1
ATOM 554 N N . VAL A 1 73 ? -20.939 -2.294 16.499 1.00 87.88 73 VAL A N 1
ATOM 555 C CA . VAL A 1 73 ? -21.298 -2.387 15.070 1.00 87.88 73 VAL A CA 1
ATOM 556 C C . VAL A 1 73 ? -20.396 -1.502 14.204 1.00 87.88 73 VAL A C 1
ATOM 558 O O . VAL A 1 73 ? -19.934 -1.936 13.153 1.00 87.88 73 VAL A O 1
ATOM 561 N N . VAL A 1 74 ? -20.085 -0.284 14.651 1.00 82.62 74 VAL A N 1
ATOM 562 C CA . VAL A 1 74 ? -19.217 0.642 13.906 1.00 82.62 74 VAL A CA 1
ATOM 563 C C . VAL A 1 74 ? -17.783 0.113 13.871 1.00 82.62 74 VAL A C 1
ATOM 565 O O . VAL A 1 74 ? -17.149 0.123 12.819 1.00 82.62 74 VAL A O 1
ATOM 568 N N . VAL A 1 75 ? -17.292 -0.414 14.995 1.00 85.62 75 VAL A N 1
ATOM 569 C CA . VAL A 1 75 ? -15.961 -1.037 15.093 1.00 85.62 75 VAL A CA 1
ATOM 570 C C . VAL A 1 75 ? -15.860 -2.240 14.150 1.00 85.62 75 VAL A C 1
ATOM 572 O O . VAL A 1 75 ? -14.873 -2.375 13.429 1.00 85.62 75 VAL A O 1
ATOM 575 N N . ALA A 1 76 ? -16.898 -3.078 14.094 1.00 88.12 76 ALA A N 1
ATOM 576 C CA . ALA A 1 76 ? -16.957 -4.228 13.196 1.00 88.12 76 ALA A CA 1
ATOM 577 C C . ALA A 1 76 ? -16.911 -3.810 11.717 1.00 88.12 76 ALA A C 1
ATOM 579 O O . ALA A 1 76 ? -16.170 -4.408 10.939 1.00 88.12 76 ALA A O 1
ATOM 580 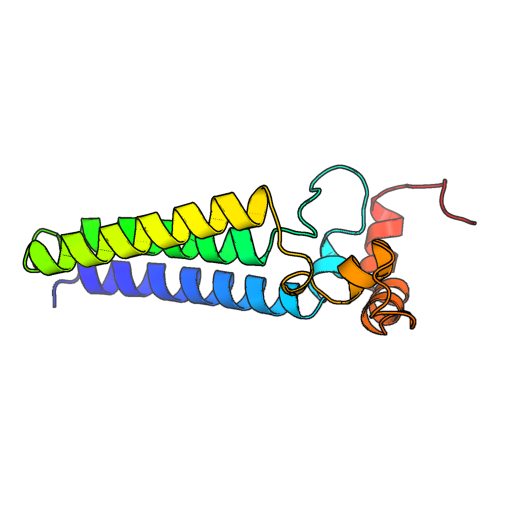N N . VAL A 1 77 ? -17.631 -2.748 11.332 1.00 88.44 77 VAL A N 1
ATOM 581 C CA . VAL A 1 77 ? -17.578 -2.192 9.968 1.00 88.44 77 VAL A CA 1
ATOM 582 C C . VAL A 1 77 ? -16.184 -1.649 9.645 1.00 88.44 77 VAL A C 1
ATOM 584 O O . VAL A 1 77 ? -15.651 -1.942 8.576 1.00 88.44 77 VAL A O 1
ATOM 587 N N . MET A 1 78 ? -15.561 -0.905 10.565 1.00 85.81 78 MET A N 1
ATOM 588 C CA . MET A 1 78 ? -14.197 -0.395 10.375 1.00 85.81 78 MET A CA 1
ATOM 589 C C . MET A 1 78 ? -13.196 -1.531 10.147 1.00 85.81 78 MET A C 1
ATOM 591 O O . MET A 1 78 ? -12.380 -1.449 9.231 1.00 85.81 78 MET A O 1
ATOM 595 N N . LEU A 1 79 ? -13.279 -2.601 10.942 1.00 90.44 79 LEU A N 1
ATOM 596 C CA . LEU A 1 79 ? -12.425 -3.776 10.784 1.00 90.44 79 LEU A CA 1
ATOM 597 C C . LEU A 1 79 ? -12.703 -4.510 9.470 1.00 90.44 79 LEU A C 1
ATOM 599 O O . LEU A 1 79 ? -11.755 -4.875 8.780 1.00 90.44 79 LEU A O 1
ATOM 603 N N . ALA A 1 80 ? -13.969 -4.678 9.078 1.00 90.94 80 ALA A N 1
ATOM 604 C CA . ALA A 1 80 ? -14.328 -5.295 7.802 1.00 90.94 80 ALA A CA 1
ATOM 605 C C . ALA A 1 80 ? -13.735 -4.526 6.610 1.00 90.94 80 ALA A C 1
ATOM 607 O O . ALA A 1 80 ? -13.131 -5.129 5.722 1.00 90.94 80 ALA A O 1
ATOM 608 N N . ILE A 1 81 ? -13.831 -3.192 6.626 1.00 88.06 81 ILE A N 1
ATOM 609 C CA . ILE A 1 81 ? -13.190 -2.330 5.625 1.00 88.06 81 ILE A CA 1
ATOM 610 C C . ILE A 1 81 ? -11.673 -2.511 5.672 1.00 88.06 81 ILE A C 1
ATOM 612 O O . ILE A 1 81 ? -11.049 -2.682 4.630 1.00 88.06 81 ILE A O 1
ATOM 616 N N . ALA A 1 82 ? -11.066 -2.522 6.859 1.00 89.19 82 ALA A N 1
ATOM 617 C CA . ALA A 1 82 ? -9.627 -2.696 6.992 1.00 89.19 82 ALA A CA 1
ATOM 618 C C . ALA A 1 82 ? -9.144 -4.023 6.385 1.00 89.19 82 ALA A C 1
ATOM 620 O O . ALA A 1 82 ? -8.195 -4.031 5.602 1.00 89.19 82 ALA A O 1
ATOM 621 N N . PHE A 1 83 ? -9.828 -5.133 6.669 1.00 90.62 83 PHE A N 1
ATOM 622 C CA . PHE A 1 83 ? -9.507 -6.434 6.084 1.00 90.62 83 PHE A CA 1
ATOM 623 C C . PHE A 1 83 ? -9.708 -6.462 4.568 1.00 90.62 83 PHE A C 1
ATOM 625 O O . PHE A 1 83 ? -8.893 -7.056 3.865 1.00 90.62 83 PHE A O 1
ATOM 632 N N . LEU A 1 84 ? -10.729 -5.777 4.046 1.00 89.94 84 LEU A N 1
ATOM 633 C CA . LEU A 1 84 ? -10.909 -5.619 2.603 1.00 89.94 84 LEU A CA 1
ATOM 634 C C . LEU A 1 84 ? -9.723 -4.870 1.973 1.00 89.94 84 LEU A C 1
ATOM 636 O O . LEU A 1 84 ? -9.185 -5.315 0.963 1.00 89.94 84 LEU A O 1
ATOM 640 N N . LEU A 1 85 ? -9.275 -3.764 2.578 1.00 85.75 85 LEU A N 1
ATOM 641 C CA . LEU A 1 85 ? -8.117 -2.995 2.098 1.00 85.75 85 LEU A CA 1
ATOM 642 C C . LEU A 1 85 ? -6.829 -3.824 2.152 1.00 85.75 85 LEU A C 1
ATOM 644 O O . LEU A 1 85 ? -6.010 -3.752 1.236 1.00 85.75 85 LEU A O 1
ATOM 648 N N . LEU A 1 86 ? -6.664 -4.637 3.198 1.00 85.88 86 LEU A N 1
ATOM 649 C CA . LEU A 1 86 ? -5.545 -5.566 3.326 1.00 85.88 86 LEU A CA 1
ATOM 650 C C . LEU A 1 86 ? -5.579 -6.632 2.223 1.00 85.88 86 LEU A C 1
ATOM 652 O O . LEU A 1 86 ? -4.559 -6.892 1.591 1.00 85.88 86 LEU A O 1
ATOM 656 N N . LEU A 1 87 ? -6.751 -7.206 1.945 1.00 87.19 87 LEU A N 1
ATOM 657 C CA . LEU A 1 87 ? -6.927 -8.174 0.865 1.00 87.19 87 LEU A CA 1
ATOM 658 C C . LEU A 1 87 ? -6.613 -7.548 -0.497 1.00 87.19 87 LEU A C 1
ATOM 660 O O . LEU A 1 87 ? -5.859 -8.127 -1.274 1.00 87.19 87 LEU A O 1
ATOM 664 N N . VAL A 1 88 ? -7.128 -6.346 -0.768 1.00 83.31 88 VAL A N 1
ATOM 665 C CA . VAL A 1 88 ? -6.816 -5.590 -1.991 1.00 83.31 88 VAL A CA 1
ATOM 666 C C . VAL A 1 88 ? -5.316 -5.330 -2.091 1.00 83.31 88 VAL A C 1
ATOM 668 O O . VAL A 1 88 ? -4.746 -5.514 -3.160 1.00 83.31 88 VAL A O 1
ATOM 671 N N . SER A 1 89 ? -4.654 -4.965 -0.991 1.00 82.69 89 SER A N 1
ATOM 672 C CA . SER A 1 89 ? -3.201 -4.794 -0.965 1.00 82.69 89 SER A CA 1
ATOM 673 C C . SER A 1 89 ? -2.464 -6.075 -1.361 1.00 82.69 89 SER A C 1
ATOM 675 O O . SER A 1 89 ? -1.596 -6.023 -2.229 1.00 82.69 89 SER A O 1
ATOM 677 N N . ILE A 1 90 ? -2.846 -7.227 -0.798 1.00 81.00 90 ILE A N 1
ATOM 678 C CA . ILE A 1 90 ? -2.250 -8.532 -1.122 1.00 81.00 90 ILE A CA 1
ATOM 679 C C . ILE A 1 90 ? -2.485 -8.885 -2.593 1.00 81.00 90 ILE A C 1
ATOM 681 O O . ILE A 1 90 ? -1.545 -9.261 -3.290 1.00 81.00 90 ILE A O 1
ATOM 685 N N . VAL A 1 91 ? -3.715 -8.725 -3.089 1.00 81.25 91 VAL A N 1
ATOM 686 C CA . VAL A 1 91 ? -4.054 -9.000 -4.492 1.00 81.25 91 VAL A CA 1
ATOM 687 C C . VAL A 1 91 ? -3.261 -8.091 -5.419 1.00 81.25 91 VAL A C 1
ATOM 689 O O . VAL A 1 91 ? -2.670 -8.579 -6.370 1.00 81.25 91 VAL A O 1
ATOM 692 N N . VAL A 1 92 ? -3.179 -6.791 -5.136 1.00 73.50 92 VAL A N 1
ATOM 693 C CA . VAL A 1 92 ? -2.404 -5.848 -5.953 1.00 73.50 92 VAL A CA 1
ATOM 694 C C . VAL A 1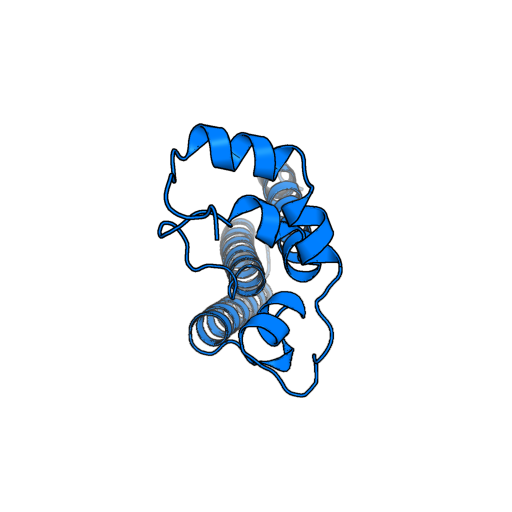 92 ? -0.907 -6.128 -5.846 1.00 73.50 92 VAL A C 1
ATOM 696 O O . VAL A 1 92 ? -0.195 -5.917 -6.819 1.00 73.50 92 VAL A O 1
ATOM 699 N N . TYR A 1 93 ? -0.414 -6.619 -4.713 1.00 73.50 93 TYR A N 1
ATOM 700 C CA . TYR A 1 93 ? 0.988 -6.997 -4.545 1.00 73.50 93 TYR A CA 1
ATOM 701 C C . TYR A 1 93 ? 1.357 -8.251 -5.354 1.00 73.50 93 TYR A C 1
ATOM 703 O O . TYR A 1 93 ? 2.397 -8.275 -6.005 1.00 73.50 93 TYR A O 1
ATOM 711 N N . VAL A 1 94 ? 0.504 -9.281 -5.336 1.00 75.50 94 VAL A N 1
ATOM 712 C CA . VAL A 1 94 ? 0.741 -10.570 -6.016 1.00 75.50 94 VAL A CA 1
ATOM 713 C C . VAL A 1 94 ? 0.339 -10.534 -7.495 1.00 75.50 94 VAL A C 1
ATOM 715 O O . VAL A 1 94 ? 0.968 -11.168 -8.339 1.00 75.50 94 VAL A O 1
ATOM 718 N N . HIS A 1 95 ? -0.732 -9.819 -7.812 1.00 76.12 95 HIS A N 1
ATOM 719 C CA . HIS A 1 95 ? -1.375 -9.734 -9.120 1.00 76.12 95 HIS A CA 1
ATOM 720 C C . HIS A 1 95 ? -1.717 -8.274 -9.431 1.00 76.12 95 HIS A C 1
ATOM 722 O O . HIS A 1 95 ? -2.880 -7.877 -9.513 1.00 76.12 95 HIS A O 1
ATOM 728 N N . SER A 1 96 ? -0.683 -7.447 -9.601 1.00 67.81 96 SER A N 1
ATOM 729 C CA . SER A 1 96 ? -0.867 -6.046 -9.980 1.00 67.81 96 SER A CA 1
ATOM 730 C C . SER A 1 96 ? -1.560 -5.959 -11.349 1.00 67.81 96 SER A C 1
ATOM 732 O O . SER A 1 96 ? -0.969 -6.361 -12.356 1.00 67.81 96 SER A O 1
ATOM 734 N N . PRO A 1 97 ? -2.797 -5.433 -11.441 1.00 68.88 97 PRO A N 1
ATOM 735 C CA . PRO A 1 97 ? -3.469 -5.296 -12.723 1.00 68.88 97 PRO A CA 1
ATOM 736 C C . PRO A 1 97 ? -2.694 -4.319 -13.606 1.00 68.88 97 PRO A C 1
ATOM 738 O O . PRO A 1 97 ? -2.350 -3.225 -13.159 1.00 68.88 97 PRO A O 1
ATOM 741 N N . ARG A 1 98 ? -2.461 -4.667 -14.877 1.00 70.56 98 ARG A N 1
ATOM 742 C CA . ARG A 1 98 ? -1.642 -3.844 -15.790 1.00 70.56 98 ARG A CA 1
ATOM 743 C C . ARG A 1 98 ? -2.126 -2.397 -15.915 1.00 70.56 98 ARG A C 1
ATOM 745 O O . ARG A 1 98 ? -1.315 -1.487 -16.004 1.00 70.56 98 ARG A O 1
ATOM 752 N N . TRP A 1 99 ? -3.437 -2.167 -15.870 1.00 70.88 99 TRP A N 1
ATOM 753 C CA . TRP A 1 99 ? -4.036 -0.830 -15.949 1.00 70.88 99 TRP A CA 1
ATOM 754 C C . TRP A 1 99 ? -3.763 0.050 -14.720 1.00 70.88 99 TRP A C 1
ATOM 756 O O . TRP A 1 99 ? -3.841 1.270 -14.819 1.00 70.88 99 TRP A O 1
ATOM 766 N N . LEU A 1 100 ? -3.444 -0.561 -13.579 1.00 69.81 100 LEU A N 1
ATOM 767 C CA . LEU A 1 100 ? -3.163 0.109 -12.310 1.00 69.81 100 LEU A CA 1
ATOM 768 C C . LEU A 1 100 ? -1.668 0.449 -12.162 1.00 69.81 100 LEU A C 1
ATOM 770 O O . LEU A 1 100 ? -1.274 1.178 -11.249 1.00 69.81 100 LEU A O 1
ATOM 774 N N . LEU A 1 101 ? -0.829 -0.081 -13.056 1.00 70.00 101 LEU A N 1
ATOM 775 C CA . LEU A 1 101 ? 0.601 0.182 -13.066 1.00 70.00 101 LEU A CA 1
ATOM 776 C C . LEU A 1 101 ? 0.897 1.593 -13.597 1.00 70.00 101 LEU A C 1
ATOM 778 O O . LEU A 1 101 ? 0.259 2.045 -14.554 1.00 70.00 101 LEU A O 1
ATOM 782 N N . PRO A 1 102 ? 1.901 2.289 -13.034 1.00 70.12 102 PRO A N 1
ATOM 783 C CA . PRO A 1 102 ? 2.365 3.552 -13.590 1.00 70.12 102 PRO A CA 1
ATOM 784 C C . PRO A 1 102 ? 2.810 3.396 -15.050 1.00 70.12 102 PRO A C 1
ATOM 786 O O . PRO A 1 102 ? 3.432 2.398 -15.413 1.00 70.12 102 PRO A O 1
ATOM 789 N N . GLY A 1 103 ? 2.573 4.417 -15.879 1.00 71.44 103 GLY A N 1
ATOM 790 C CA . GLY A 1 103 ? 2.875 4.363 -17.318 1.00 71.44 103 GLY A CA 1
ATOM 791 C C . GLY A 1 103 ? 4.330 4.006 -17.656 1.00 71.44 103 GLY A C 1
ATOM 792 O O . GLY A 1 103 ? 4.572 3.312 -18.634 1.00 71.44 103 GLY A O 1
ATOM 793 N N . TYR A 1 104 ? 5.305 4.393 -16.823 1.00 69.56 104 TYR A N 1
ATOM 794 C CA . TYR A 1 104 ? 6.710 4.009 -17.025 1.00 69.56 104 TYR A CA 1
ATOM 795 C C . TYR A 1 104 ? 6.978 2.519 -16.793 1.00 69.56 104 TYR A C 1
ATOM 797 O O . TYR A 1 104 ? 7.839 1.959 -17.460 1.00 69.56 104 TYR A O 1
ATOM 805 N N . VAL A 1 105 ? 6.246 1.880 -15.874 1.00 71.44 105 VAL A N 1
ATOM 806 C CA . VAL A 1 105 ? 6.322 0.431 -15.646 1.00 71.44 105 VAL A CA 1
ATOM 807 C C . VAL A 1 105 ? 5.698 -0.292 -16.831 1.00 71.44 105 VAL A C 1
ATOM 809 O O . VAL A 1 105 ? 6.310 -1.185 -17.396 1.00 71.44 105 VAL A O 1
ATOM 812 N N . ARG A 1 106 ? 4.524 0.171 -17.273 1.00 75.50 106 ARG A N 1
ATOM 813 C CA . ARG A 1 106 ? 3.828 -0.382 -18.442 1.00 75.50 106 ARG A CA 1
ATOM 814 C C . ARG A 1 106 ? 4.663 -0.272 -19.720 1.00 75.50 106 ARG A C 1
ATOM 816 O O . ARG A 1 106 ? 4.714 -1.222 -20.488 1.00 75.50 106 ARG A O 1
ATOM 823 N N . TRP A 1 107 ? 5.354 0.853 -19.914 1.00 78.00 107 TRP A N 1
ATOM 824 C CA . TRP A 1 107 ? 6.300 1.039 -21.016 1.00 78.00 107 TRP A CA 1
ATOM 825 C C . TRP A 1 107 ? 7.486 0.061 -20.934 1.00 78.00 107 TRP A C 1
ATOM 827 O O . TRP A 1 107 ? 7.838 -0.550 -21.938 1.00 78.00 107 TRP A O 1
ATOM 837 N N . LEU A 1 108 ? 8.072 -0.137 -19.742 1.00 72.38 108 LEU A N 1
ATOM 838 C CA . LEU A 1 108 ? 9.159 -1.109 -19.530 1.00 72.38 108 LEU A CA 1
ATOM 839 C C . LEU A 1 108 ? 8.715 -2.559 -19.783 1.00 72.38 108 LEU A C 1
ATOM 841 O O . LEU A 1 108 ? 9.494 -3.342 -20.317 1.00 72.38 108 LEU A O 1
ATOM 845 N N . ASP A 1 109 ? 7.471 -2.892 -19.439 1.00 70.69 109 ASP A N 1
ATOM 846 C CA . ASP A 1 109 ? 6.867 -4.210 -19.670 1.00 70.69 109 ASP A CA 1
ATOM 847 C C . ASP A 1 109 ? 6.384 -4.412 -21.123 1.00 70.69 109 ASP A C 1
ATOM 849 O O . ASP A 1 109 ? 5.824 -5.462 -21.447 1.00 70.69 109 ASP A O 1
ATOM 853 N N . GLY A 1 110 ? 6.590 -3.428 -22.009 1.00 74.75 110 GLY A N 1
ATOM 854 C CA . GLY A 1 110 ? 6.235 -3.520 -23.427 1.00 74.75 110 GLY A CA 1
ATOM 855 C C . GLY A 1 110 ? 4.730 -3.467 -23.700 1.00 74.75 110 GLY A C 1
ATOM 856 O O . GLY A 1 110 ? 4.251 -4.095 -24.644 1.00 74.75 110 GLY A O 1
ATOM 857 N N . ASP A 1 111 ? 3.962 -2.755 -22.872 1.00 77.31 111 ASP A N 1
ATOM 858 C CA . ASP A 1 111 ? 2.524 -2.576 -23.074 1.00 77.31 111 ASP A CA 1
ATOM 859 C C . ASP A 1 111 ? 2.239 -1.814 -24.383 1.00 77.31 111 ASP A C 1
ATOM 861 O O . ASP A 1 111 ? 2.704 -0.691 -24.580 1.00 77.31 111 ASP A O 1
ATOM 865 N N . ALA A 1 112 ? 1.426 -2.406 -25.265 1.00 77.06 112 ALA A N 1
ATOM 866 C CA . ALA A 1 112 ? 1.102 -1.863 -26.586 1.00 77.06 112 ALA A CA 1
ATOM 867 C C . ALA A 1 112 ? 0.436 -0.474 -26.536 1.00 77.06 112 ALA A C 1
ATOM 869 O O . ALA A 1 112 ? 0.494 0.272 -27.511 1.00 77.06 112 ALA A O 1
ATOM 870 N N . GLY A 1 113 ? -0.183 -0.112 -25.405 1.00 78.06 113 GLY A N 1
ATOM 871 C CA . GLY A 1 113 ? -0.759 1.219 -25.189 1.00 78.06 113 GLY A CA 1
ATOM 872 C C . GLY A 1 113 ? 0.256 2.320 -24.854 1.00 78.06 113 GLY A C 1
ATOM 873 O O . GLY A 1 113 ? -0.132 3.482 -24.773 1.00 78.06 113 GLY A O 1
ATOM 874 N N . PHE A 1 114 ? 1.529 1.979 -24.631 1.00 70.88 114 PHE A N 1
ATOM 875 C CA . PHE A 1 114 ? 2.600 2.910 -24.267 1.00 70.88 114 PHE A CA 1
ATOM 876 C C . PHE A 1 114 ? 3.791 2.714 -25.208 1.00 70.88 114 PHE A C 1
ATOM 878 O O . PHE A 1 114 ? 4.770 2.056 -24.873 1.00 70.88 114 PHE A O 1
ATOM 885 N N . THR A 1 115 ? 3.698 3.292 -26.405 1.00 74.50 115 THR A N 1
ATOM 886 C CA . THR A 1 115 ? 4.746 3.216 -27.438 1.00 74.50 115 THR A CA 1
ATOM 887 C C . THR A 1 115 ? 5.859 4.241 -27.223 1.00 74.50 115 THR A C 1
ATOM 889 O O . THR A 1 115 ? 7.020 3.987 -27.543 1.00 74.50 115 THR A O 1
ATOM 892 N N . GLU A 1 116 ? 5.527 5.392 -26.641 1.00 79.00 116 GLU A N 1
ATOM 893 C CA . GLU A 1 116 ? 6.476 6.471 -26.382 1.00 79.00 116 GLU A CA 1
ATOM 894 C C . GLU A 1 116 ? 7.103 6.365 -24.994 1.00 79.00 116 GLU A C 1
ATOM 896 O O . GLU A 1 116 ? 6.440 6.059 -23.999 1.00 79.00 116 GLU A O 1
ATOM 901 N N . ARG A 1 117 ? 8.402 6.674 -24.921 1.00 73.62 117 ARG A N 1
ATOM 902 C CA . ARG A 1 117 ? 9.141 6.705 -23.661 1.00 73.62 117 ARG A CA 1
ATOM 903 C C . ARG A 1 117 ? 8.590 7.821 -22.760 1.00 73.62 117 ARG A C 1
ATOM 905 O O . ARG A 1 117 ? 8.634 8.986 -23.152 1.00 73.62 117 ARG A O 1
ATOM 912 N N . PRO A 1 118 ? 8.136 7.524 -21.530 1.00 73.88 118 PRO A N 1
ATOM 913 C CA . PRO A 1 118 ? 7.575 8.555 -20.669 1.00 73.88 118 PRO A CA 1
ATOM 914 C C . PRO A 1 118 ? 8.644 9.529 -20.157 1.00 73.88 118 PRO A C 1
ATOM 916 O O . PRO A 1 118 ? 9.674 9.120 -19.615 1.00 73.88 118 PRO A O 1
ATOM 919 N N . ALA A 1 119 ? 8.346 10.830 -20.231 1.00 69.56 119 ALA A N 1
ATOM 920 C CA . ALA A 1 119 ? 9.256 11.927 -19.873 1.00 69.56 119 ALA A CA 1
ATOM 921 C C . ALA A 1 119 ? 9.795 11.868 -18.428 1.00 69.56 119 ALA A C 1
ATOM 923 O O . ALA A 1 119 ? 10.848 12.431 -18.121 1.00 69.56 119 ALA A O 1
ATOM 924 N N . CYS A 1 120 ? 9.109 11.166 -17.517 1.00 67.56 120 CYS A N 1
ATOM 925 C CA . CYS A 1 120 ? 9.599 10.945 -16.156 1.00 67.56 120 CYS A CA 1
ATOM 926 C C . CYS A 1 120 ? 10.895 10.115 -16.115 1.00 67.56 120 CYS A C 1
ATOM 928 O O . CYS A 1 120 ? 11.704 10.305 -15.205 1.00 67.56 120 CYS A O 1
ATOM 930 N N . LEU A 1 121 ? 11.123 9.236 -17.099 1.00 66.69 121 LEU A N 1
ATOM 931 C CA . LEU A 1 121 ? 12.366 8.473 -17.233 1.00 66.69 121 LEU A CA 1
ATOM 932 C C . LEU A 1 121 ? 13.536 9.383 -17.612 1.00 66.69 121 LEU A C 1
ATOM 934 O O . LEU A 1 121 ? 14.616 9.269 -17.030 1.00 66.69 121 LEU A O 1
ATOM 938 N N . ASP A 1 122 ? 13.316 10.323 -18.529 1.00 68.19 122 ASP A N 1
ATOM 939 C CA . ASP A 1 122 ? 14.348 11.269 -18.960 1.00 68.19 122 ASP A CA 1
ATOM 940 C C . ASP A 1 122 ? 14.663 12.290 -17.863 1.00 68.19 122 ASP A C 1
ATOM 942 O O . ASP A 1 122 ? 15.832 12.557 -17.566 1.00 68.19 122 ASP A O 1
ATOM 946 N N . ALA A 1 123 ? 13.633 12.778 -17.166 1.00 66.69 123 ALA A N 1
ATOM 947 C CA . ALA A 1 123 ? 13.798 13.617 -15.983 1.00 66.69 123 ALA A CA 1
ATOM 948 C C . ALA A 1 123 ? 14.606 12.903 -14.885 1.00 66.69 123 ALA A C 1
ATOM 950 O O . ALA A 1 123 ? 15.478 13.514 -14.264 1.00 66.69 123 ALA A O 1
ATOM 951 N N . TYR A 1 124 ? 14.380 11.601 -14.665 1.00 64.81 124 TYR A N 1
ATOM 952 C CA . TYR A 1 124 ? 15.172 10.824 -13.713 1.00 64.81 124 TYR A CA 1
ATOM 953 C C . TYR A 1 124 ? 16.615 10.615 -14.179 1.00 64.81 124 TYR A C 1
ATOM 955 O O . TYR A 1 124 ? 17.546 10.826 -13.391 1.00 64.81 124 TYR A O 1
ATOM 963 N N . ARG A 1 125 ? 16.830 10.237 -15.447 1.00 66.06 125 ARG A N 1
ATOM 964 C CA . ARG A 1 125 ? 18.168 10.039 -16.033 1.00 66.06 125 ARG A CA 1
ATOM 965 C C . ARG A 1 125 ? 19.041 11.283 -15.872 1.00 66.06 125 ARG A C 1
ATOM 967 O O . ARG A 1 125 ? 20.229 11.156 -15.571 1.00 66.06 125 ARG A O 1
ATOM 974 N N . ASN A 1 126 ? 18.426 12.457 -15.991 1.00 69.56 126 ASN A N 1
ATOM 975 C CA . ASN A 1 126 ? 19.086 13.756 -15.896 1.00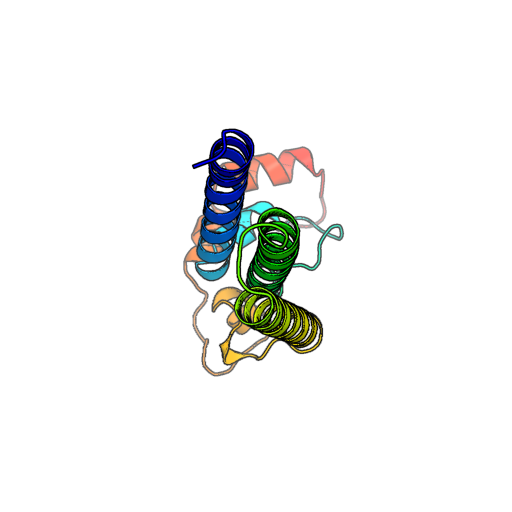 69.56 126 ASN A CA 1
ATOM 976 C C . ASN A 1 126 ? 19.042 14.380 -14.488 1.00 69.56 126 ASN A C 1
ATOM 978 O O . ASN A 1 126 ? 19.623 15.443 -14.269 1.00 69.56 126 ASN A O 1
ATOM 982 N N . SER A 1 127 ? 18.396 13.732 -13.513 1.00 69.50 127 SER A N 1
ATOM 983 C CA . SER A 1 127 ? 18.276 14.272 -12.157 1.00 69.50 127 SER A CA 1
ATOM 984 C C . SER A 1 127 ? 19.614 14.278 -11.408 1.00 69.50 127 SER A C 1
ATOM 986 O O . SER A 1 127 ? 20.421 13.345 -11.488 1.00 69.50 127 SER A O 1
ATOM 988 N N . ARG A 1 128 ? 19.832 15.328 -10.602 1.00 71.19 128 ARG A N 1
ATOM 989 C CA . ARG A 1 128 ? 21.009 15.455 -9.723 1.00 71.19 128 ARG A CA 1
ATOM 990 C C . ARG A 1 128 ? 21.106 14.284 -8.740 1.00 71.19 128 ARG A C 1
ATOM 992 O O . ARG A 1 128 ? 22.204 13.808 -8.477 1.00 71.19 128 ARG A O 1
ATOM 999 N N . LEU A 1 129 ? 19.959 13.793 -8.266 1.00 62.59 129 LEU A N 1
ATOM 1000 C CA . LEU A 1 129 ? 19.858 12.658 -7.350 1.00 62.59 129 LEU A CA 1
ATOM 1001 C C . LEU A 1 129 ? 20.369 11.361 -7.992 1.00 62.59 129 LEU A C 1
ATOM 1003 O O . LEU A 1 129 ? 21.196 10.684 -7.398 1.00 62.59 129 LEU A O 1
ATOM 1007 N N . ASN A 1 130 ? 19.974 11.062 -9.233 1.00 64.44 130 ASN A N 1
ATOM 1008 C CA . ASN A 1 130 ? 20.492 9.905 -9.971 1.00 64.44 130 ASN A CA 1
ATOM 1009 C C . ASN A 1 130 ? 22.008 10.007 -10.200 1.00 64.44 130 ASN A C 1
ATOM 1011 O O . ASN A 1 130 ? 22.742 9.039 -10.026 1.00 64.44 130 ASN A O 1
ATOM 1015 N N . ARG A 1 131 ? 22.505 11.205 -10.535 1.00 70.44 131 ARG A N 1
ATOM 1016 C CA . ARG A 1 131 ? 23.947 11.439 -10.709 1.00 70.44 131 ARG A CA 1
ATOM 1017 C C . ARG A 1 131 ? 24.733 11.172 -9.417 1.00 70.44 131 ARG A C 1
ATOM 1019 O O . ARG A 1 131 ? 25.836 10.640 -9.484 1.00 70.44 131 ARG A O 1
ATOM 1026 N N . VAL A 1 132 ? 24.175 11.527 -8.259 1.00 67.50 132 VAL A N 1
ATOM 1027 C CA . VAL A 1 132 ? 24.765 11.240 -6.940 1.00 67.50 132 VAL A CA 1
ATOM 1028 C C . VAL A 1 132 ? 24.659 9.752 -6.604 1.00 67.50 132 VAL A C 1
ATOM 1030 O O . VAL A 1 132 ? 25.658 9.152 -6.224 1.00 67.50 132 VAL A O 1
ATOM 1033 N N . MET A 1 133 ? 23.494 9.136 -6.814 1.00 56.97 133 MET A N 1
ATOM 1034 C CA . MET A 1 133 ? 23.279 7.710 -6.552 1.00 56.97 133 MET A CA 1
ATOM 1035 C C . MET A 1 133 ? 24.211 6.827 -7.383 1.00 56.97 133 MET A C 1
ATOM 1037 O O . MET A 1 133 ? 24.825 5.928 -6.818 1.00 56.97 133 MET A O 1
ATOM 1041 N N . ARG A 1 134 ? 24.415 7.120 -8.676 1.00 63.19 134 ARG A N 1
ATOM 1042 C CA . ARG A 1 134 ? 25.393 6.413 -9.527 1.00 63.19 134 ARG A CA 1
ATOM 1043 C C . ARG A 1 134 ? 26.824 6.506 -9.000 1.00 63.19 134 ARG A C 1
ATOM 1045 O O . ARG A 1 134 ? 27.549 5.522 -9.040 1.00 63.19 134 ARG A O 1
ATOM 1052 N N . LYS A 1 135 ? 27.222 7.665 -8.463 1.00 66.75 135 LYS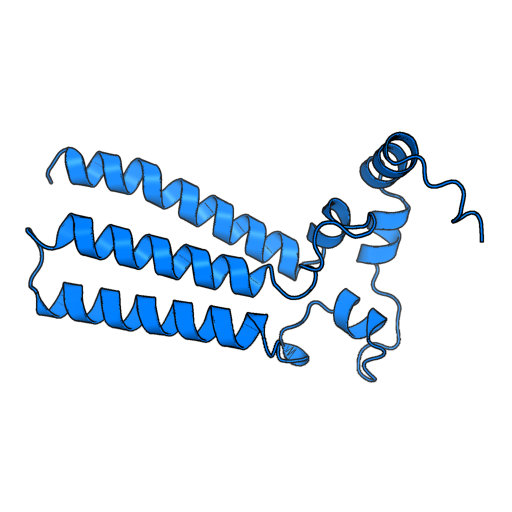 A N 1
ATOM 1053 C CA . LYS A 1 135 ? 28.541 7.826 -7.832 1.00 66.75 135 LYS A CA 1
ATOM 1054 C C . LYS A 1 135 ? 28.667 7.035 -6.527 1.00 66.75 135 LYS A C 1
ATOM 1056 O O . LYS A 1 135 ? 29.738 6.514 -6.252 1.00 66.75 135 LYS A O 1
ATOM 1061 N N . LEU A 1 136 ? 27.596 6.960 -5.735 1.00 59.25 136 LEU A N 1
ATOM 1062 C CA . LEU A 1 136 ? 27.584 6.275 -4.435 1.00 59.25 136 LEU A CA 1
ATOM 1063 C C . LEU A 1 136 ? 27.476 4.750 -4.543 1.00 59.25 136 LEU A C 1
ATOM 1065 O O . LEU A 1 136 ? 27.973 4.050 -3.670 1.00 59.25 136 LEU A O 1
ATOM 1069 N N . THR A 1 137 ? 26.820 4.235 -5.583 1.00 56.69 137 THR A N 1
ATOM 1070 C CA . THR A 1 137 ? 26.561 2.790 -5.735 1.00 56.69 137 THR A CA 1
ATOM 1071 C C . THR A 1 137 ? 27.629 2.024 -6.502 1.00 56.69 137 THR A C 1
ATOM 1073 O O . THR A 1 137 ? 27.507 0.810 -6.594 1.00 56.69 137 THR A O 1
ATOM 1076 N N . LEU A 1 138 ? 28.688 2.695 -6.979 1.00 51.31 138 LEU A N 1
ATOM 1077 C CA . LEU A 1 138 ? 29.851 2.063 -7.617 1.00 51.31 138 LEU A CA 1
ATOM 1078 C C . LEU A 1 138 ? 29.454 0.959 -8.619 1.00 51.31 138 LEU A C 1
ATOM 1080 O O . LEU A 1 138 ? 29.952 -0.159 -8.517 1.00 51.31 138 LEU A O 1
ATOM 1084 N N . ASP A 1 139 ? 28.558 1.243 -9.571 1.00 45.84 139 ASP A N 1
ATOM 1085 C CA . ASP A 1 139 ? 28.283 0.300 -10.664 1.00 45.84 139 ASP A CA 1
ATOM 1086 C C . ASP A 1 139 ? 29.071 0.702 -11.927 1.00 45.84 139 ASP A C 1
ATOM 1088 O O . ASP A 1 139 ? 28.620 1.563 -12.688 1.00 45.84 139 ASP A O 1
ATOM 1092 N N . PRO A 1 140 ? 30.266 0.126 -12.164 1.00 47.47 140 PRO A N 1
ATOM 1093 C CA . PRO A 1 140 ? 31.069 0.393 -13.354 1.00 47.47 140 PRO A CA 1
ATOM 1094 C C . PRO A 1 140 ? 30.517 -0.268 -14.632 1.00 47.47 140 PRO A C 1
ATOM 1096 O O . PRO A 1 140 ? 31.159 -0.173 -15.673 1.00 47.47 140 PRO A O 1
ATOM 1099 N N . ARG A 1 141 ? 29.369 -0.968 -14.602 1.00 48.59 141 ARG A N 1
ATOM 1100 C CA . ARG A 1 141 ? 28.904 -1.789 -15.741 1.00 48.59 141 ARG A CA 1
ATOM 1101 C C . ARG A 1 141 ? 27.880 -1.139 -16.676 1.00 48.59 141 ARG A C 1
ATOM 1103 O O . ARG A 1 141 ? 27.457 -1.796 -17.623 1.00 48.59 141 ARG A O 1
ATOM 1110 N N . ARG A 1 142 ? 27.476 0.119 -16.472 1.00 44.75 142 ARG A N 1
ATOM 1111 C CA . ARG A 1 142 ? 26.459 0.785 -17.322 1.00 44.75 142 ARG A CA 1
ATOM 1112 C C . ARG A 1 142 ? 26.983 2.009 -18.075 1.00 44.75 142 ARG A C 1
ATOM 1114 O O . ARG A 1 142 ? 26.379 3.080 -18.018 1.00 44.75 142 ARG A O 1
ATOM 1121 N N . GLU A 1 143 ? 28.093 1.832 -18.787 1.00 38.81 143 GLU A N 1
ATOM 1122 C CA . GLU A 1 143 ? 28.558 2.769 -19.828 1.00 38.81 143 GLU A CA 1
ATOM 1123 C C . GLU A 1 143 ? 28.094 2.398 -21.253 1.00 38.81 143 GLU A C 1
ATOM 1125 O O . GLU A 1 143 ? 28.586 2.975 -22.219 1.00 38.81 143 GLU A O 1
ATOM 1130 N N . PHE A 1 144 ? 27.109 1.504 -21.402 1.00 37.03 144 PHE A N 1
ATOM 1131 C CA . PHE A 1 144 ? 26.480 1.191 -22.693 1.00 37.03 144 PHE A CA 1
ATOM 1132 C C . PHE A 1 144 ? 25.006 1.611 -22.712 1.00 37.03 144 PHE A C 1
ATOM 1134 O O . PHE A 1 144 ? 24.282 1.281 -21.742 1.00 37.03 144 PHE A O 1
#

Radius of gyration: 19.52 Å; chains: 1; bounding box: 52×26×53 Å